Protein AF-A0A3D3EB70-F1 (afdb_monomer_lite)

Secondary structure (DSSP, 8-state):
--SS------TTT-SSTT-HHHHHHHHHHHHHHHHHHHHHTTTGGG--HHHHHHHHHHHHHHHHHHHHHHHHHHHHHHH-TT-HHHHHHHHHHHHHT-

Structure (mmCIF, N/CA/C/O backbone):
data_AF-A0A3D3EB70-F1
#
_entry.id   AF-A0A3D3EB70-F1
#
loop_
_atom_site.group_PDB
_atom_site.id
_atom_site.type_symbol
_atom_site.label_atom_id
_atom_site.label_alt_id
_atom_site.label_comp_id
_atom_site.label_asym_id
_atom_site.label_entity_id
_atom_site.label_seq_id
_atom_site.pdbx_PDB_ins_code
_atom_site.Cartn_x
_atom_site.Cartn_y
_atom_site.Cartn_z
_atom_site.occupancy
_atom_site.B_iso_or_equiv
_atom_site.auth_seq_id
_atom_site.auth_comp_id
_atom_site.auth_asym_id
_atom_site.auth_atom_id
_atom_site.pdbx_PDB_model_num
ATOM 1 N N . MET A 1 1 ? 31.210 5.764 -23.218 1.00 51.12 1 MET A N 1
ATOM 2 C CA . MET A 1 1 ? 30.406 5.838 -21.976 1.00 51.12 1 MET A CA 1
ATOM 3 C C . MET A 1 1 ? 29.316 4.788 -22.104 1.00 51.12 1 MET A C 1
ATOM 5 O O . MET A 1 1 ? 29.019 4.478 -23.249 1.00 51.12 1 MET A O 1
ATOM 9 N N . PRO A 1 2 ? 28.782 4.182 -21.029 1.00 53.75 2 PRO A N 1
ATOM 10 C CA . PRO A 1 2 ? 27.624 3.310 -21.203 1.00 53.75 2 PRO A CA 1
ATOM 11 C C . PRO A 1 2 ? 26.506 4.118 -21.875 1.00 53.75 2 PRO A C 1
ATOM 13 O O . PRO A 1 2 ? 26.265 5.263 -21.497 1.00 53.75 2 PRO A O 1
ATOM 16 N N . ASP A 1 3 ? 25.879 3.537 -22.896 1.00 67.25 3 ASP A N 1
ATOM 17 C CA . ASP A 1 3 ? 24.844 4.181 -23.718 1.00 67.25 3 ASP A CA 1
ATOM 18 C C . ASP A 1 3 ? 23.485 4.303 -22.988 1.00 67.25 3 ASP A C 1
ATOM 20 O O . ASP A 1 3 ? 22.489 4.712 -23.582 1.00 67.25 3 ASP A O 1
ATOM 24 N N . SER A 1 4 ? 23.430 3.965 -21.692 1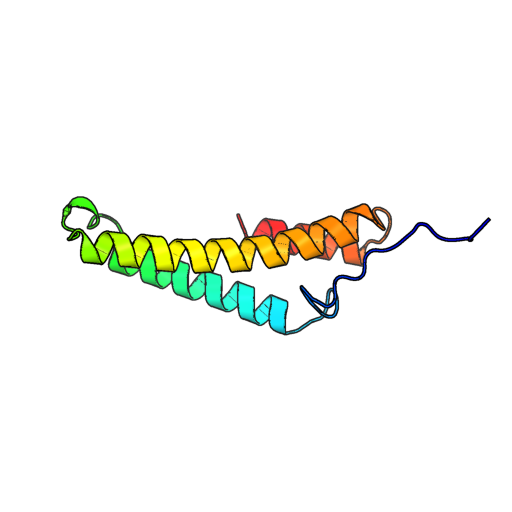.00 68.44 4 SER A N 1
ATOM 25 C CA . SER A 1 4 ? 22.226 3.991 -20.858 1.00 68.44 4 SER A CA 1
ATOM 26 C C . SER A 1 4 ? 22.500 4.527 -19.449 1.00 68.44 4 SER A C 1
ATOM 28 O O . SER A 1 4 ? 23.558 4.280 -18.862 1.00 68.44 4 SER A O 1
ATOM 30 N N . CYS A 1 5 ? 21.516 5.232 -18.883 1.00 71.00 5 CYS A N 1
ATOM 31 C CA . CYS A 1 5 ? 21.509 5.615 -17.471 1.00 71.00 5 CYS A CA 1
ATOM 32 C C . CYS A 1 5 ? 21.472 4.373 -16.558 1.00 71.00 5 CYS A C 1
ATOM 34 O O . CYS A 1 5 ? 20.940 3.337 -16.963 1.00 71.00 5 CYS A O 1
ATOM 36 N N . PRO A 1 6 ? 22.018 4.459 -15.331 1.00 80.00 6 PRO A N 1
ATOM 37 C CA . PRO A 1 6 ? 21.895 3.384 -14.353 1.00 80.00 6 PRO A CA 1
ATOM 38 C C . PRO A 1 6 ? 20.422 3.139 -13.997 1.00 80.00 6 PRO A C 1
ATOM 40 O O . PRO A 1 6 ? 19.655 4.087 -13.826 1.00 80.00 6 PRO A O 1
ATOM 43 N N . THR A 1 7 ? 20.048 1.868 -13.861 1.00 81.94 7 THR A N 1
ATOM 44 C CA . THR A 1 7 ? 18.710 1.425 -13.446 1.00 81.94 7 THR A CA 1
ATOM 45 C C . THR A 1 7 ? 18.771 0.778 -12.066 1.00 81.94 7 THR A C 1
ATOM 47 O O . THR A 1 7 ? 19.757 0.117 -11.736 1.00 81.94 7 THR A O 1
ATOM 50 N N . TRP A 1 8 ? 17.721 0.952 -11.264 1.00 89.06 8 TRP A N 1
ATOM 51 C CA . TRP A 1 8 ? 17.560 0.214 -10.011 1.00 89.06 8 TRP A CA 1
ATOM 52 C C . TRP A 1 8 ? 17.088 -1.214 -10.281 1.00 89.06 8 TRP A C 1
ATOM 54 O O . TRP A 1 8 ? 16.267 -1.432 -11.171 1.00 89.06 8 TRP A O 1
ATOM 64 N N . ASP A 1 9 ? 17.581 -2.163 -9.489 1.00 93.75 9 ASP A N 1
ATOM 65 C CA . ASP A 1 9 ? 16.910 -3.449 -9.316 1.00 93.75 9 ASP A CA 1
ATOM 66 C C . ASP A 1 9 ? 15.753 -3.245 -8.334 1.00 93.75 9 ASP A C 1
ATOM 68 O O . ASP A 1 9 ? 15.959 -2.747 -7.226 1.00 93.75 9 ASP A O 1
ATOM 72 N N . LEU A 1 10 ? 14.534 -3.544 -8.780 1.00 95.69 10 LEU A N 1
ATOM 73 C CA . LEU A 1 10 ? 13.302 -3.339 -8.017 1.00 95.69 10 LEU A CA 1
ATOM 74 C C . LEU A 1 10 ? 12.524 -4.642 -7.805 1.00 95.69 10 LEU A C 1
ATOM 76 O O . LEU A 1 10 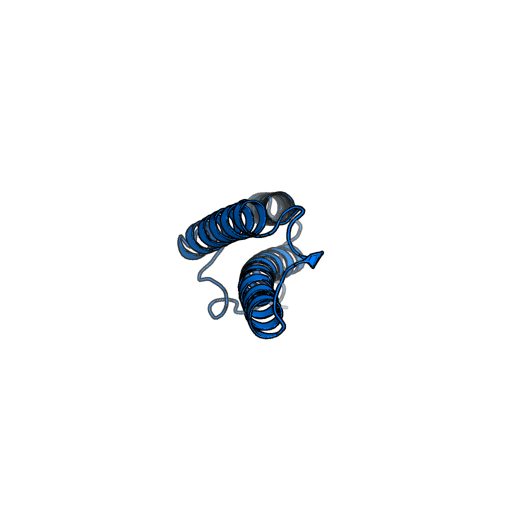? 11.382 -4.583 -7.353 1.00 95.69 10 LEU A O 1
ATOM 80 N N . THR A 1 11 ? 13.135 -5.793 -8.099 1.00 96.06 11 THR A N 1
ATOM 81 C CA . THR A 1 11 ? 12.498 -7.118 -7.998 1.00 96.06 11 THR A CA 1
ATOM 82 C C . THR A 1 11 ? 12.046 -7.458 -6.574 1.00 96.06 11 THR A C 1
ATOM 84 O O . THR A 1 11 ? 11.027 -8.120 -6.397 1.00 96.06 11 THR A O 1
ATOM 87 N N . ASP A 1 12 ? 12.703 -6.899 -5.551 1.00 95.44 12 ASP A N 1
ATOM 88 C CA . ASP A 1 12 ? 12.253 -6.975 -4.151 1.00 95.44 12 ASP A CA 1
ATOM 89 C C . ASP A 1 12 ? 10.887 -6.293 -3.911 1.00 95.44 12 ASP A C 1
ATOM 91 O O . ASP A 1 12 ? 10.174 -6.612 -2.955 1.00 95.44 12 ASP A O 1
ATOM 95 N N . LEU A 1 13 ? 10.508 -5.331 -4.762 1.00 96.81 13 LEU A N 1
ATOM 96 C CA . LEU A 1 13 ? 9.185 -4.711 -4.748 1.00 96.81 13 LEU A CA 1
ATOM 97 C C . LEU A 1 13 ? 8.239 -5.492 -5.665 1.00 96.81 13 LEU A C 1
ATOM 99 O O . LEU A 1 13 ? 7.260 -6.065 -5.184 1.00 96.81 13 LEU A O 1
ATOM 103 N N . TYR A 1 14 ? 8.528 -5.504 -6.964 1.00 97.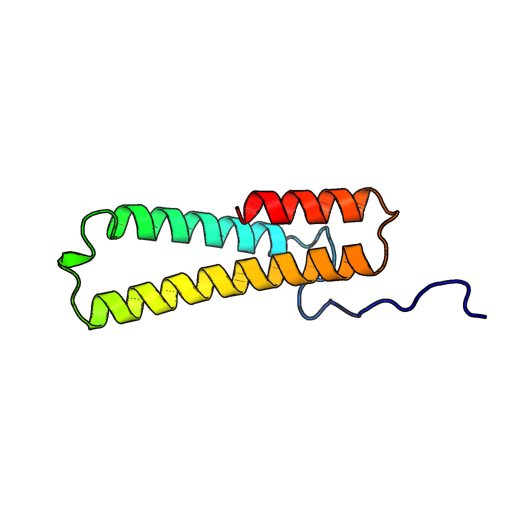62 14 TYR A N 1
ATOM 104 C CA . TYR A 1 14 ? 7.753 -6.190 -7.997 1.00 97.62 14 TYR A CA 1
ATOM 105 C C . TYR A 1 14 ? 8.670 -6.540 -9.171 1.00 97.62 14 TYR A C 1
ATOM 107 O O . TYR A 1 14 ? 9.622 -5.816 -9.458 1.00 97.62 14 TYR A O 1
ATOM 115 N N . GLU A 1 15 ? 8.347 -7.604 -9.903 1.00 95.94 15 GLU A N 1
ATOM 116 C CA . GLU A 1 15 ? 9.125 -8.042 -11.076 1.00 95.94 15 GLU A CA 1
ATOM 117 C C . GLU A 1 15 ? 9.090 -7.012 -12.225 1.00 95.94 15 GLU A C 1
ATOM 119 O O . GLU A 1 15 ? 9.967 -6.975 -13.090 1.00 95.94 15 GLU A O 1
ATOM 124 N N . GLY A 1 16 ? 8.070 -6.148 -12.251 1.00 94.06 16 GLY A N 1
ATOM 125 C CA . GLY A 1 16 ? 7.956 -5.035 -13.187 1.00 94.06 16 GLY A CA 1
ATOM 126 C C . GLY A 1 16 ? 6.546 -4.449 -13.246 1.00 94.06 16 GLY A C 1
ATOM 127 O O . GLY A 1 16 ? 5.661 -4.808 -12.476 1.00 94.06 16 GLY A O 1
ATOM 128 N N . ILE A 1 17 ? 6.297 -3.548 -14.205 1.00 94.44 17 ILE A N 1
ATOM 129 C CA . ILE A 1 17 ? 5.011 -2.824 -14.328 1.00 94.44 17 ILE A CA 1
ATOM 130 C C . ILE A 1 17 ? 3.787 -3.717 -14.603 1.00 94.44 17 ILE A C 1
ATOM 132 O O . ILE A 1 17 ? 2.658 -3.252 -14.462 1.00 94.44 17 ILE A O 1
ATOM 136 N N . GLY A 1 18 ? 4.011 -4.957 -15.049 1.00 92.50 18 GLY A N 1
ATOM 137 C CA . GLY A 1 18 ? 2.979 -5.949 -15.365 1.00 92.50 18 GLY A CA 1
ATOM 138 C C . GLY A 1 18 ? 2.879 -7.081 -14.344 1.00 92.50 18 GLY A C 1
ATOM 139 O O . GLY A 1 18 ? 2.270 -8.097 -14.653 1.00 92.50 18 GLY A O 1
ATOM 140 N N . ASP A 1 19 ? 3.508 -6.940 -13.177 1.00 96.31 19 ASP A N 1
ATOM 141 C CA . ASP A 1 19 ? 3.423 -7.927 -12.105 1.00 96.31 19 ASP A CA 1
ATOM 142 C C . ASP A 1 19 ? 1.997 -7.970 -11.522 1.00 96.31 19 ASP A C 1
ATOM 144 O O . ASP A 1 19 ? 1.478 -6.968 -11.015 1.00 96.31 19 ASP A O 1
ATOM 148 N N . ASP A 1 20 ? 1.362 -9.144 -11.582 1.00 97.00 20 ASP A N 1
ATOM 149 C CA . ASP A 1 20 ? 0.015 -9.387 -11.055 1.00 97.00 20 ASP A CA 1
ATOM 150 C C . ASP A 1 20 ? -0.084 -9.089 -9.547 1.00 97.00 20 ASP A C 1
ATOM 152 O O . ASP A 1 20 ? -1.166 -8.752 -9.046 1.00 97.00 20 ASP A O 1
ATOM 156 N N . ALA A 1 21 ? 1.036 -9.147 -8.815 1.00 97.19 21 ALA A N 1
ATOM 157 C CA . ALA A 1 21 ? 1.092 -8.792 -7.403 1.00 97.19 21 ALA A CA 1
ATOM 158 C C . ALA A 1 21 ? 0.729 -7.319 -7.154 1.00 97.19 21 ALA A C 1
ATOM 160 O O . ALA A 1 21 ? 0.103 -7.020 -6.137 1.00 97.19 21 ALA A O 1
ATOM 161 N N . ILE A 1 22 ? 1.025 -6.407 -8.092 1.00 96.94 22 ILE A N 1
ATOM 162 C CA . ILE A 1 22 ? 0.632 -4.992 -7.987 1.00 96.94 22 ILE A CA 1
ATOM 163 C C . ILE A 1 22 ? -0.894 -4.883 -7.962 1.00 96.94 22 ILE A C 1
ATOM 165 O O . ILE A 1 22 ? -1.473 -4.252 -7.077 1.00 96.94 22 ILE A O 1
ATOM 169 N N . ALA A 1 23 ? -1.567 -5.528 -8.918 1.00 95.38 23 ALA A N 1
ATOM 170 C CA . ALA A 1 23 ? -3.024 -5.505 -9.000 1.00 95.38 23 ALA A CA 1
ATOM 171 C C . ALA A 1 23 ? -3.672 -6.174 -7.775 1.00 95.38 23 ALA A C 1
ATOM 173 O O . ALA A 1 23 ? -4.669 -5.672 -7.247 1.00 95.38 23 ALA A O 1
ATOM 174 N N . ALA A 1 24 ? -3.092 -7.278 -7.297 1.00 97.31 24 ALA A N 1
ATOM 175 C CA . ALA A 1 24 ? -3.556 -7.976 -6.104 1.00 97.31 24 ALA A CA 1
ATOM 176 C C . ALA A 1 24 ? -3.424 -7.120 -4.831 1.00 97.31 24 ALA A C 1
ATOM 178 O O . ALA A 1 24 ? -4.369 -7.068 -4.035 1.00 97.31 24 ALA A O 1
ATOM 179 N N . ASP A 1 25 ? -2.296 -6.425 -4.658 1.00 97.50 25 ASP A N 1
ATOM 180 C CA . ASP A 1 25 ? -2.051 -5.519 -3.533 1.00 97.50 25 ASP A CA 1
ATOM 181 C C . ASP A 1 25 ? -3.042 -4.349 -3.542 1.00 97.50 25 ASP A C 1
ATOM 183 O O . ASP A 1 25 ? -3.719 -4.119 -2.540 1.00 97.50 25 ASP A O 1
ATOM 187 N N . LEU A 1 26 ? -3.227 -3.673 -4.683 1.00 96.56 26 LEU A N 1
ATOM 188 C CA . LEU A 1 26 ? -4.189 -2.568 -4.806 1.00 96.56 26 LEU A CA 1
ATOM 189 C C . LEU A 1 26 ? -5.627 -3.020 -4.512 1.00 96.56 26 LEU A C 1
ATOM 191 O O . LEU A 1 26 ? -6.370 -2.344 -3.796 1.00 96.56 26 LEU A O 1
ATOM 195 N N . ALA A 1 27 ? -6.023 -4.189 -5.022 1.00 96.69 27 ALA A N 1
ATOM 196 C CA . ALA A 1 27 ? -7.340 -4.751 -4.749 1.00 96.69 27 ALA A CA 1
ATOM 197 C C . ALA A 1 27 ? -7.518 -5.112 -3.265 1.00 96.69 27 ALA A C 1
ATOM 199 O O . ALA A 1 27 ? -8.616 -4.953 -2.729 1.00 96.69 27 ALA A O 1
ATOM 200 N N . ARG A 1 28 ? -6.464 -5.599 -2.591 1.00 97.06 28 ARG A N 1
ATOM 201 C CA . ARG A 1 28 ? -6.476 -5.847 -1.141 1.00 97.06 28 ARG A CA 1
ATOM 202 C C . ARG A 1 28 ? -6.648 -4.542 -0.371 1.00 97.06 28 ARG A C 1
ATOM 204 O O . ARG A 1 28 ? -7.564 -4.467 0.439 1.00 97.06 28 ARG A O 1
ATOM 211 N N . CYS A 1 29 ? -5.844 -3.522 -0.668 1.00 97.25 29 CYS A N 1
ATOM 212 C CA . CYS A 1 29 ? -5.927 -2.212 -0.019 1.00 97.25 29 CYS A CA 1
ATOM 213 C C . CYS A 1 29 ? -7.332 -1.616 -0.114 1.00 97.25 29 CYS A C 1
ATOM 215 O O . CYS A 1 29 ? -7.872 -1.150 0.885 1.00 97.25 29 CYS A O 1
ATOM 217 N N . ARG A 1 30 ? -7.963 -1.706 -1.291 1.00 96.50 30 ARG A N 1
ATOM 218 C CA . ARG A 1 30 ? -9.335 -1.231 -1.488 1.00 96.50 30 ARG A CA 1
ATOM 219 C C . ARG A 1 30 ? -10.345 -1.955 -0.598 1.00 96.50 30 ARG A C 1
ATOM 221 O O . ARG A 1 30 ? -11.146 -1.302 0.063 1.00 96.50 30 ARG A O 1
ATOM 228 N N . ARG A 1 31 ? -10.294 -3.290 -0.550 1.00 97.56 31 ARG A N 1
ATOM 229 C CA . ARG A 1 31 ? -11.202 -4.079 0.300 1.00 97.56 31 ARG A CA 1
ATOM 230 C C . ARG A 1 31 ? -11.009 -3.776 1.782 1.00 97.56 31 ARG A C 1
ATOM 232 O O . ARG A 1 31 ? -11.993 -3.676 2.506 1.00 97.56 31 ARG A O 1
ATOM 239 N N . GLU A 1 32 ? -9.765 -3.630 2.233 1.00 97.12 32 GLU A N 1
ATOM 240 C CA . GLU A 1 32 ? -9.482 -3.288 3.629 1.00 97.12 32 GLU A CA 1
ATOM 241 C C . GLU A 1 32 ? -9.954 -1.872 3.972 1.00 97.12 32 GLU A C 1
ATOM 243 O O . GLU A 1 32 ? -10.569 -1.680 5.018 1.00 97.12 32 GLU A O 1
ATOM 248 N N . ALA A 1 33 ? -9.771 -0.900 3.073 1.00 95.81 33 ALA A N 1
ATOM 249 C CA . ALA A 1 33 ? -10.313 0.447 3.240 1.00 95.81 33 ALA A CA 1
ATOM 250 C C . ALA A 1 33 ? -11.846 0.436 3.385 1.00 95.81 33 ALA A C 1
ATOM 252 O O . ALA A 1 33 ? -12.370 0.979 4.358 1.00 95.81 33 ALA A O 1
ATOM 253 N N . GLU A 1 34 ? -12.555 -0.252 2.486 1.00 97.00 34 GLU A N 1
ATOM 254 C CA . GLU A 1 34 ? -14.019 -0.403 2.531 1.00 97.00 34 GLU A CA 1
ATOM 255 C C . GLU A 1 34 ? -14.478 -1.132 3.813 1.00 97.00 34 GLU A C 1
ATOM 257 O O . GLU A 1 34 ? -15.466 -0.749 4.449 1.00 97.00 34 GLU A O 1
ATOM 262 N N . ARG A 1 35 ? -13.733 -2.158 4.253 1.00 97.19 35 ARG A N 1
ATOM 263 C CA . ARG A 1 35 ? -14.000 -2.870 5.513 1.00 97.19 35 ARG A CA 1
ATOM 264 C C . ARG A 1 35 ? -13.861 -1.940 6.716 1.00 97.19 35 ARG A C 1
ATOM 266 O O . ARG A 1 35 ? -14.746 -1.929 7.575 1.00 97.19 35 ARG A O 1
ATOM 273 N N . MET A 1 36 ? -12.768 -1.181 6.795 1.00 96.19 36 MET A N 1
ATOM 274 C CA . MET A 1 36 ? -12.513 -0.252 7.899 1.00 96.19 36 MET A CA 1
ATOM 275 C C . MET A 1 36 ? -13.547 0.872 7.934 1.00 96.19 36 MET A C 1
ATOM 277 O O . MET A 1 36 ? -14.063 1.174 9.009 1.00 96.19 36 MET A O 1
ATOM 281 N N . GLU A 1 37 ? -13.900 1.446 6.781 1.00 96.19 37 GLU A N 1
ATOM 282 C CA . GLU A 1 37 ? -14.956 2.456 6.663 1.00 96.19 37 GLU A CA 1
ATOM 283 C C . GLU A 1 37 ? -16.279 1.916 7.224 1.00 96.19 37 GLU A C 1
ATOM 285 O O . GLU A 1 37 ? -16.845 2.488 8.159 1.00 96.19 37 GLU A O 1
ATOM 290 N N . SER A 1 38 ? -16.736 0.758 6.737 1.00 96.69 38 SER A N 1
ATOM 291 C CA . SER A 1 38 ? -17.985 0.143 7.200 1.00 96.69 38 SER A CA 1
ATOM 292 C C . SER A 1 38 ? -17.964 -0.192 8.699 1.00 96.69 38 SER A C 1
ATOM 294 O O . SER A 1 38 ? -18.998 -0.114 9.380 1.00 96.69 38 SER A O 1
ATOM 296 N N . ALA A 1 39 ? -16.809 -0.605 9.221 1.00 95.25 39 ALA A N 1
ATOM 297 C CA . ALA A 1 39 ? -16.655 -0.988 10.618 1.00 95.25 39 ALA A CA 1
ATOM 298 C C . ALA A 1 39 ? -16.630 0.228 11.553 1.00 95.25 39 ALA A C 1
ATOM 300 O O . ALA A 1 39 ? -17.297 0.202 12.590 1.00 95.25 39 ALA A O 1
ATOM 301 N N . TRP A 1 40 ? -15.920 1.297 11.180 1.00 96.19 40 TRP A N 1
ATOM 302 C CA . TRP A 1 40 ? -15.503 2.346 12.113 1.00 96.19 40 TRP A CA 1
ATOM 303 C C . TRP A 1 40 ? -16.029 3.748 11.808 1.00 96.19 40 TRP A C 1
ATOM 305 O O . TRP A 1 40 ? -16.018 4.590 12.712 1.00 96.19 40 TRP A O 1
ATOM 315 N N . GLN A 1 41 ? -16.550 4.026 10.609 1.00 95.69 41 GLN A N 1
ATOM 316 C CA . GLN A 1 41 ? -17.079 5.352 10.276 1.00 95.69 41 GLN A CA 1
ATOM 317 C C . GLN A 1 41 ? -18.160 5.794 11.275 1.00 95.69 41 GLN A C 1
ATOM 319 O O . GLN A 1 41 ? -19.168 5.117 11.485 1.00 95.69 41 GLN A O 1
ATOM 324 N N . GLY A 1 42 ? -17.927 6.938 11.927 1.00 96.31 42 GLY A N 1
ATOM 325 C CA . GLY A 1 42 ? -18.813 7.492 12.958 1.00 96.31 42 GLY A CA 1
ATOM 326 C C . GLY A 1 42 ? -18.840 6.724 14.289 1.00 96.31 42 GLY A C 1
ATOM 327 O O . GLY A 1 42 ? -19.586 7.107 15.186 1.00 96.31 42 GLY A O 1
ATOM 328 N N . LYS A 1 43 ? -18.039 5.660 14.444 1.00 95.94 43 LYS A N 1
ATOM 329 C CA . LYS A 1 43 ? -18.035 4.772 15.622 1.00 95.94 43 LYS A CA 1
ATOM 330 C C . LYS A 1 43 ? -16.720 4.784 16.406 1.00 95.94 43 LYS A C 1
ATOM 332 O O . LYS A 1 43 ? -16.698 4.269 17.518 1.00 95.94 43 LYS A O 1
ATOM 337 N N . ILE A 1 44 ? -15.659 5.408 15.879 1.00 93.88 44 ILE A N 1
ATOM 338 C CA . ILE A 1 44 ? -14.324 5.471 16.513 1.00 93.88 44 ILE A CA 1
ATOM 339 C C . ILE A 1 44 ? -14.376 6.001 17.955 1.00 93.88 44 ILE A C 1
ATOM 341 O O . ILE A 1 44 ? -13.646 5.512 18.807 1.00 93.88 44 ILE A O 1
ATOM 345 N N . GLY A 1 45 ? -15.271 6.947 18.267 1.00 95.56 45 GLY A N 1
ATOM 346 C CA . GLY A 1 45 ? -15.419 7.480 19.631 1.00 95.56 45 GLY A CA 1
ATOM 347 C C . GLY A 1 45 ? -15.846 6.445 20.683 1.00 95.56 45 GLY A C 1
ATOM 348 O O . GLY A 1 45 ? -15.683 6.693 21.872 1.00 95.56 45 GLY A O 1
ATOM 349 N N . ASN A 1 46 ? -16.361 5.292 20.248 1.00 95.88 46 ASN A N 1
ATOM 350 C CA . ASN A 1 46 ? -16.758 4.176 21.106 1.00 95.88 46 ASN A CA 1
ATOM 351 C C . ASN A 1 46 ? -15.747 3.013 21.077 1.00 95.88 46 ASN A C 1
ATOM 353 O O . ASN A 1 46 ? -16.016 1.971 21.671 1.00 95.88 46 ASN A O 1
ATOM 357 N N . ALA A 1 47 ? -14.627 3.154 20.361 1.00 96.81 47 ALA A N 1
ATOM 358 C CA . ALA A 1 47 ? -13.617 2.109 20.237 1.00 96.81 47 ALA A CA 1
ATOM 359 C C . ALA A 1 47 ? -12.890 1.882 21.569 1.00 96.81 47 ALA A C 1
ATOM 361 O O . ALA A 1 47 ? -12.536 2.831 22.277 1.00 96.81 47 ALA A O 1
ATOM 362 N N . THR A 1 48 ? -12.626 0.621 21.904 1.00 97.94 48 THR A N 1
ATOM 363 C CA . THR A 1 48 ? -11.736 0.288 23.020 1.00 97.94 48 THR A CA 1
ATOM 364 C C . THR A 1 48 ? -10.270 0.548 22.642 1.00 97.94 48 THR A C 1
ATOM 366 O O . THR A 1 48 ? -9.939 0.643 21.457 1.00 97.94 48 THR A O 1
ATOM 369 N N . PRO A 1 49 ? -9.340 0.629 23.612 1.00 97.75 49 PRO A N 1
ATOM 370 C CA . PRO A 1 49 ? -7.912 0.726 23.302 1.00 97.75 49 PRO A CA 1
ATOM 371 C C . PRO A 1 49 ? -7.401 -0.410 22.399 1.00 97.75 49 PRO A C 1
ATOM 373 O O . PRO A 1 49 ? -6.567 -0.177 21.528 1.00 97.75 49 PRO A O 1
ATOM 376 N N . GLN A 1 50 ? -7.915 -1.629 22.579 1.00 98.00 50 GLN A N 1
ATOM 377 C CA . GLN A 1 50 ? -7.571 -2.795 21.764 1.00 98.00 50 GLN A CA 1
ATOM 378 C C . GLN A 1 50 ? -8.111 -2.674 20.335 1.00 98.00 50 GLN A C 1
ATOM 380 O O . GLN A 1 50 ? -7.408 -3.014 19.381 1.00 98.00 50 GLN A O 1
ATOM 385 N N . ASP A 1 51 ? -9.327 -2.150 20.182 1.00 97.00 51 ASP A N 1
ATOM 386 C CA . ASP A 1 51 ? -9.905 -1.877 18.868 1.00 97.00 51 ASP A CA 1
ATOM 387 C C . ASP A 1 51 ? -9.083 -0.835 18.106 1.00 97.00 51 ASP A C 1
ATOM 389 O O . ASP A 1 51 ? -8.783 -1.024 16.931 1.00 97.00 51 ASP A O 1
ATOM 393 N N . LEU A 1 52 ? -8.672 0.241 18.786 1.00 96.94 52 LEU A N 1
ATOM 394 C CA . LEU A 1 52 ? -7.833 1.284 18.195 1.00 96.94 52 LEU A CA 1
ATOM 395 C C . LEU A 1 52 ? -6.465 0.745 17.777 1.00 96.94 52 LEU A C 1
ATOM 397 O O . LEU A 1 52 ? -6.008 1.053 16.682 1.00 96.94 52 LEU A O 1
ATOM 401 N N . ALA A 1 53 ? -5.827 -0.076 18.614 1.00 97.94 53 ALA A N 1
ATOM 402 C CA . ALA A 1 53 ? -4.553 -0.702 18.266 1.00 97.94 53 ALA A CA 1
ATOM 403 C C . ALA A 1 53 ? -4.680 -1.587 17.016 1.00 97.94 53 ALA A C 1
ATOM 405 O O . ALA A 1 53 ? -3.833 -1.525 16.129 1.00 97.94 53 ALA A O 1
ATOM 406 N N . THR A 1 54 ? -5.765 -2.360 16.920 1.00 96.94 54 THR A N 1
ATOM 407 C CA . THR A 1 54 ? -6.048 -3.202 15.748 1.00 96.94 54 THR A CA 1
ATOM 408 C C . THR A 1 54 ? -6.309 -2.349 14.508 1.00 96.94 54 THR A C 1
ATOM 410 O O . THR A 1 54 ? -5.729 -2.602 13.460 1.00 96.94 54 THR A O 1
ATOM 413 N N . LEU A 1 55 ? -7.122 -1.296 14.633 1.00 96.75 55 LEU A N 1
ATOM 414 C CA . LEU A 1 55 ? -7.425 -0.382 13.532 1.00 96.75 55 LEU A CA 1
ATOM 415 C C . LEU A 1 55 ? -6.168 0.319 13.000 1.00 96.75 55 LEU A C 1
ATOM 417 O O . LEU A 1 55 ? -6.021 0.463 11.791 1.00 96.75 55 LEU A O 1
ATOM 421 N N . ILE A 1 56 ? -5.260 0.740 13.885 1.00 96.88 56 ILE A N 1
ATOM 422 C CA . ILE A 1 56 ? -3.981 1.341 13.487 1.00 96.88 56 ILE A CA 1
ATOM 423 C C . ILE A 1 56 ? -3.129 0.319 12.730 1.00 96.88 56 ILE A C 1
ATOM 425 O O . ILE A 1 56 ? -2.657 0.633 11.643 1.00 96.88 56 ILE A O 1
ATOM 429 N N . ALA A 1 57 ? -2.989 -0.904 13.247 1.00 97.88 57 ALA A N 1
ATOM 430 C CA . ALA A 1 57 ? -2.201 -1.948 12.591 1.00 97.88 57 ALA A CA 1
ATOM 431 C C . ALA A 1 57 ? -2.775 -2.358 11.220 1.00 97.88 57 ALA A C 1
ATOM 433 O O . ALA A 1 57 ? -2.026 -2.611 10.276 1.00 97.88 57 ALA A O 1
ATOM 434 N N . ASP A 1 58 ? -4.101 -2.417 11.089 1.00 96.62 58 ASP A N 1
ATOM 435 C CA . ASP A 1 58 ? -4.776 -2.679 9.813 1.00 96.62 58 ASP A CA 1
ATOM 436 C C . ASP A 1 58 ? -4.530 -1.532 8.819 1.00 96.62 58 ASP A C 1
ATOM 438 O O . ASP A 1 58 ? -4.219 -1.762 7.649 1.00 96.62 58 ASP A O 1
ATOM 442 N N . TYR A 1 59 ? -4.615 -0.286 9.291 1.00 97.25 59 TYR A N 1
ATOM 443 C CA . TYR A 1 59 ? -4.350 0.899 8.480 1.00 97.25 59 TYR A CA 1
ATOM 444 C C . TYR A 1 59 ? -2.885 0.976 8.020 1.00 97.25 59 TYR A C 1
ATOM 446 O O . TYR A 1 59 ? -2.618 1.282 6.857 1.00 97.25 59 TYR A O 1
ATOM 454 N N . GLU A 1 60 ? -1.933 0.646 8.893 1.00 98.06 60 GLU A N 1
ATOM 455 C CA . GLU A 1 60 ? -0.503 0.587 8.569 1.00 98.06 60 GLU A CA 1
ATOM 456 C C . GLU A 1 60 ? -0.209 -0.434 7.465 1.00 98.06 60 GLU A C 1
ATOM 458 O O . GLU A 1 60 ? 0.510 -0.110 6.523 1.00 98.06 60 GLU A O 1
ATOM 463 N N . GLN A 1 61 ? -0.824 -1.621 7.508 1.00 97.62 61 GLN A N 1
ATOM 464 C CA . GLN A 1 61 ? -0.669 -2.631 6.452 1.00 97.62 61 GLN A CA 1
ATOM 465 C C . GLN A 1 61 ? -1.169 -2.138 5.086 1.00 97.62 61 GLN A C 1
ATOM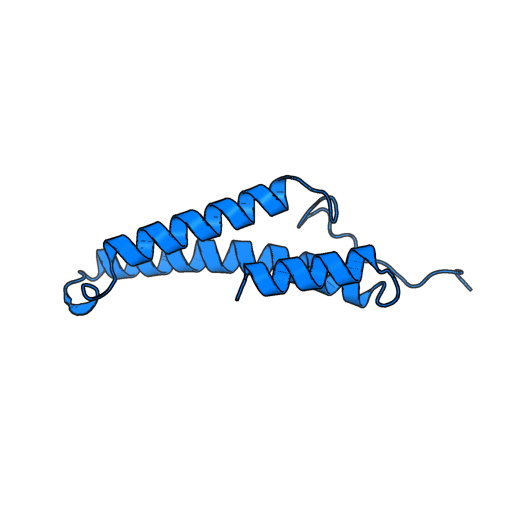 467 O O . GLN A 1 61 ? -0.573 -2.445 4.049 1.00 97.62 61 GLN A O 1
ATOM 472 N N . VAL A 1 62 ? -2.259 -1.362 5.063 1.00 97.56 62 VAL A N 1
ATOM 473 C CA . VAL A 1 62 ? -2.761 -0.739 3.829 1.00 97.56 62 VAL A CA 1
ATOM 474 C C . VAL A 1 62 ? -1.768 0.302 3.314 1.00 97.56 62 VAL A C 1
ATOM 476 O O . VAL A 1 62 ? -1.429 0.291 2.129 1.00 97.56 62 VAL A O 1
ATOM 479 N N . LEU A 1 63 ? -1.272 1.176 4.194 1.00 96.81 63 LEU A N 1
ATOM 480 C CA . LEU A 1 63 ? -0.295 2.201 3.827 1.00 96.81 63 LEU A CA 1
ATOM 481 C C . LEU A 1 63 ? 1.024 1.606 3.332 1.00 96.81 63 LEU A C 1
ATOM 483 O O . LEU A 1 63 ? 1.578 2.108 2.357 1.00 96.81 63 LEU A O 1
ATOM 487 N N . GLU A 1 64 ? 1.515 0.540 3.959 1.00 97.38 64 GLU A N 1
ATOM 488 C CA . GLU A 1 64 ? 2.748 -0.135 3.556 1.00 97.38 64 GLU A CA 1
ATOM 489 C C . GLU A 1 64 ? 2.625 -0.708 2.139 1.00 97.38 64 GLU A C 1
ATOM 491 O O . GLU A 1 64 ? 3.488 -0.471 1.293 1.00 97.38 64 GLU A O 1
ATOM 496 N N . ALA A 1 65 ? 1.515 -1.384 1.836 1.00 97.06 65 ALA A N 1
ATOM 497 C CA . ALA A 1 65 ? 1.271 -1.938 0.508 1.00 97.06 65 ALA A CA 1
ATOM 498 C C . ALA A 1 65 ? 1.101 -0.848 -0.569 1.00 97.06 65 ALA A C 1
ATOM 500 O O . ALA A 1 65 ? 1.660 -0.966 -1.662 1.00 97.06 65 ALA A O 1
ATOM 501 N N . LEU A 1 66 ? 0.383 0.242 -0.268 1.00 97.31 66 LEU A N 1
ATOM 502 C CA . LEU A 1 66 ? 0.276 1.386 -1.184 1.00 97.31 66 LEU A CA 1
ATOM 503 C C . LEU A 1 66 ? 1.634 2.070 -1.394 1.00 97.31 66 LEU A C 1
ATOM 505 O O . LEU A 1 66 ? 2.002 2.372 -2.530 1.00 97.31 66 LEU A O 1
ATOM 509 N N . GLY A 1 67 ? 2.401 2.264 -0.321 1.00 96.94 67 GLY A N 1
ATOM 510 C CA . GLY A 1 67 ? 3.741 2.847 -0.350 1.00 96.94 67 GLY A CA 1
ATOM 511 C C . GLY A 1 67 ? 4.733 2.006 -1.152 1.00 96.94 67 GLY A C 1
ATOM 512 O O . GLY A 1 67 ? 5.521 2.555 -1.925 1.00 96.94 67 GLY A O 1
ATOM 513 N N . LYS A 1 68 ? 4.653 0.675 -1.049 1.00 97.62 68 LYS A N 1
ATOM 514 C CA . LYS A 1 68 ? 5.417 -0.272 -1.872 1.00 97.62 68 LYS A CA 1
ATOM 515 C C . LYS A 1 68 ? 5.134 -0.074 -3.367 1.00 97.62 68 LYS A C 1
ATOM 517 O O . LYS A 1 68 ? 6.068 0.113 -4.149 1.00 97.62 68 LYS A O 1
ATOM 522 N N . ALA A 1 69 ? 3.857 -0.048 -3.762 1.00 97.69 69 ALA A N 1
ATOM 523 C CA . ALA A 1 69 ? 3.438 0.178 -5.149 1.00 97.69 69 ALA A CA 1
ATOM 524 C C . ALA A 1 69 ? 3.857 1.562 -5.673 1.00 97.69 69 ALA A C 1
ATOM 526 O O . ALA A 1 69 ? 4.407 1.672 -6.772 1.00 97.69 69 ALA A O 1
ATOM 527 N N . GLN A 1 70 ? 3.661 2.615 -4.873 1.00 96.94 70 GLN A N 1
ATOM 528 C CA . GLN A 1 70 ? 4.079 3.977 -5.213 1.00 96.94 70 GLN A CA 1
ATOM 529 C C . GLN A 1 70 ? 5.596 4.081 -5.399 1.00 96.94 70 GLN A C 1
ATOM 531 O O . GLN A 1 70 ? 6.044 4.679 -6.377 1.00 96.94 70 GLN A O 1
ATOM 536 N N . SER A 1 71 ? 6.382 3.471 -4.506 1.00 96.81 71 SER A N 1
ATOM 537 C CA . SER A 1 71 ? 7.848 3.497 -4.566 1.00 96.81 71 SER A CA 1
ATOM 538 C C . SER A 1 71 ? 8.362 2.832 -5.838 1.00 96.81 71 SER A C 1
ATOM 540 O O . SER A 1 71 ? 9.174 3.419 -6.549 1.00 96.81 71 SER A O 1
ATOM 542 N N . HIS A 1 72 ? 7.841 1.648 -6.174 1.00 97.19 72 HIS A N 1
ATOM 543 C CA . HIS A 1 72 ? 8.189 0.948 -7.409 1.00 97.19 72 HIS A CA 1
ATOM 544 C C . HIS A 1 72 ? 7.902 1.809 -8.648 1.00 97.19 72 HIS A C 1
ATOM 546 O O . HIS A 1 72 ? 8.781 2.028 -9.484 1.00 97.19 72 HIS A O 1
ATOM 552 N N . ALA A 1 73 ? 6.695 2.370 -8.741 1.00 96.19 73 ALA A N 1
ATOM 553 C CA . ALA A 1 73 ? 6.297 3.170 -9.892 1.00 96.19 73 ALA A CA 1
ATOM 554 C C . ALA A 1 73 ? 7.081 4.491 -10.005 1.00 96.19 73 ALA A C 1
ATOM 556 O O . ALA A 1 73 ? 7.452 4.903 -11.106 1.00 96.19 73 ALA A O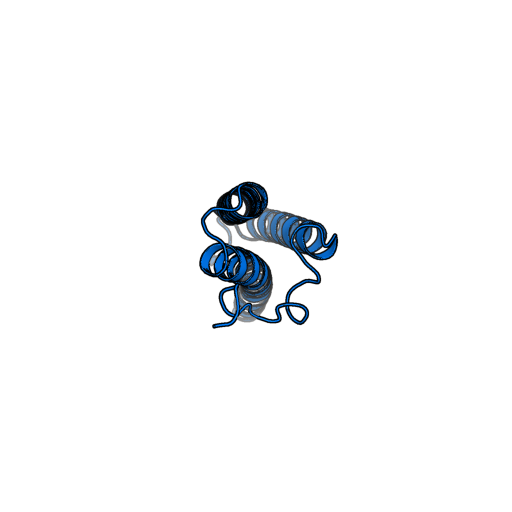 1
ATOM 557 N N . GLN A 1 74 ? 7.360 5.148 -8.876 1.00 95.31 74 GLN A N 1
ATOM 558 C CA . GLN A 1 74 ? 8.136 6.385 -8.832 1.00 95.31 74 GLN A CA 1
ATOM 559 C C . GLN A 1 74 ? 9.603 6.149 -9.208 1.00 95.31 74 GLN A C 1
ATOM 561 O O . GLN A 1 74 ? 10.158 6.934 -9.977 1.00 95.31 74 GLN A O 1
ATOM 566 N N . LEU A 1 75 ? 10.229 5.087 -8.690 1.00 95.12 75 LEU A N 1
ATOM 567 C CA . LEU A 1 75 ? 11.620 4.747 -8.997 1.00 95.12 75 LEU A CA 1
ATOM 568 C C . LEU A 1 75 ? 11.776 4.364 -10.473 1.00 95.12 75 LEU A C 1
ATOM 570 O O . LEU A 1 75 ? 12.674 4.873 -11.140 1.00 95.12 75 LEU A O 1
ATOM 574 N N . LEU A 1 76 ? 10.859 3.574 -11.038 1.00 94.00 76 LEU A N 1
ATOM 575 C CA . LEU A 1 76 ? 10.864 3.307 -12.481 1.00 94.00 76 LEU A CA 1
ATOM 576 C C . LEU A 1 76 ? 10.738 4.593 -13.308 1.00 94.00 76 LEU A C 1
ATOM 578 O O . LEU A 1 76 ? 11.507 4.805 -14.246 1.00 94.00 76 LEU A O 1
ATOM 582 N N . PHE A 1 77 ? 9.803 5.476 -12.948 1.00 93.62 77 PHE A N 1
ATOM 583 C CA . PHE A 1 77 ? 9.613 6.743 -13.653 1.00 93.62 77 PHE A CA 1
ATOM 584 C C . PHE A 1 77 ? 10.831 7.660 -13.552 1.00 93.62 77 PHE A C 1
ATOM 586 O O . PHE A 1 77 ? 11.225 8.259 -14.549 1.00 93.62 77 PHE A O 1
ATOM 593 N N . ALA A 1 78 ? 11.475 7.733 -12.387 1.00 92.44 78 ALA A N 1
ATOM 594 C CA . ALA A 1 78 ? 12.688 8.520 -12.200 1.00 92.44 78 ALA A CA 1
ATOM 595 C C . ALA A 1 78 ? 13.860 8.024 -13.069 1.00 92.44 78 ALA A C 1
ATOM 597 O O . ALA A 1 78 ? 14.659 8.843 -13.523 1.00 92.44 78 ALA A O 1
ATOM 598 N N . ALA A 1 79 ? 13.946 6.715 -13.337 1.00 90.31 79 ALA A N 1
ATOM 599 C CA . ALA A 1 79 ? 14.968 6.137 -14.210 1.00 90.31 79 ALA A CA 1
ATOM 600 C C . ALA A 1 79 ? 14.676 6.338 -15.711 1.00 90.31 79 ALA A C 1
ATOM 602 O O . ALA A 1 79 ? 15.609 6.363 -16.514 1.00 90.31 79 ALA A O 1
ATOM 603 N N . SER A 1 80 ? 13.403 6.489 -16.100 1.00 89.19 80 SER A N 1
ATOM 604 C CA . SER A 1 80 ? 12.993 6.604 -17.505 1.00 89.19 80 SER A CA 1
ATOM 605 C C . SER A 1 80 ? 11.740 7.475 -17.680 1.00 89.19 80 SER A C 1
ATOM 607 O O . SER A 1 80 ? 10.631 6.997 -17.924 1.00 89.19 80 SER A O 1
ATOM 609 N N . THR A 1 81 ? 11.912 8.794 -17.569 1.00 89.81 81 THR A N 1
ATOM 610 C CA . THR A 1 81 ? 10.802 9.767 -1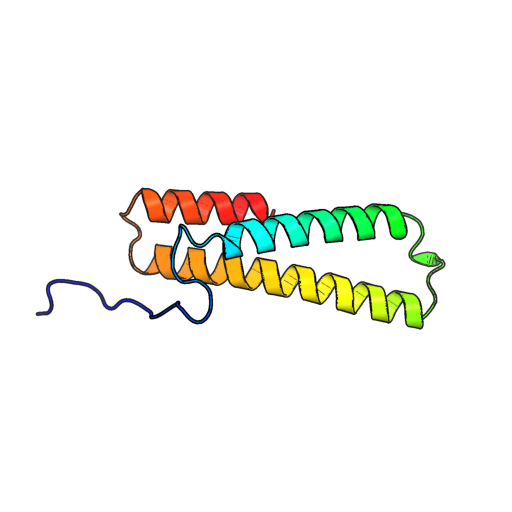7.626 1.00 89.81 81 THR A CA 1
ATOM 611 C C . THR A 1 81 ? 10.193 9.945 -19.019 1.00 89.81 81 THR A C 1
ATOM 613 O O . THR A 1 81 ? 9.095 10.486 -19.144 1.00 89.81 81 THR A O 1
ATOM 616 N N . THR A 1 82 ? 10.893 9.515 -20.073 1.00 90.81 82 THR A N 1
ATOM 617 C CA . THR A 1 82 ? 10.446 9.611 -21.473 1.00 90.81 82 THR A CA 1
ATOM 618 C C . THR A 1 82 ? 9.694 8.370 -21.953 1.00 90.81 82 THR A C 1
ATOM 620 O O . THR A 1 82 ? 9.123 8.395 -23.046 1.00 90.81 82 THR A O 1
ATOM 623 N N . ASP A 1 83 ? 9.661 7.296 -21.159 1.00 92.88 83 ASP A N 1
ATOM 624 C CA . ASP A 1 83 ? 8.915 6.083 -21.481 1.00 92.88 83 ASP A CA 1
ATOM 625 C C . ASP A 1 83 ? 7.426 6.254 -21.140 1.00 92.88 83 ASP A C 1
ATOM 627 O O . ASP A 1 83 ? 7.026 6.426 -19.985 1.00 92.88 83 ASP A O 1
ATOM 631 N N . ALA A 1 84 ? 6.580 6.189 -22.170 1.00 94.62 84 ALA A N 1
ATOM 632 C CA . ALA A 1 84 ? 5.143 6.393 -22.038 1.00 94.62 84 ALA A CA 1
ATOM 633 C C . ALA A 1 84 ? 4.434 5.301 -21.212 1.00 94.62 84 ALA A C 1
ATOM 635 O O . ALA A 1 84 ? 3.429 5.597 -20.562 1.00 94.62 84 ALA A O 1
ATOM 636 N N . GLN A 1 85 ? 4.923 4.055 -21.222 1.00 95.19 85 GLN A N 1
ATOM 637 C CA . GLN A 1 85 ? 4.336 2.972 -20.423 1.00 95.19 85 GLN A CA 1
ATOM 638 C C . GLN A 1 85 ? 4.642 3.173 -18.942 1.00 95.19 85 GLN A C 1
ATOM 640 O O . GLN A 1 85 ? 3.743 3.051 -18.110 1.00 95.19 85 GLN A O 1
ATOM 645 N N . ILE A 1 86 ? 5.878 3.560 -18.620 1.00 94.25 86 ILE A N 1
ATOM 646 C CA . ILE A 1 86 ? 6.284 3.868 -17.245 1.00 94.25 86 ILE A CA 1
ATOM 647 C C . ILE A 1 86 ? 5.540 5.107 -16.728 1.00 94.25 86 ILE A C 1
ATOM 649 O O . ILE A 1 86 ? 5.013 5.084 -15.615 1.00 94.25 86 ILE A O 1
ATOM 653 N N . ALA A 1 87 ? 5.420 6.160 -17.542 1.00 94.88 87 ALA A N 1
ATOM 654 C CA . ALA A 1 87 ? 4.662 7.358 -17.180 1.00 94.88 87 ALA A CA 1
ATOM 655 C C . ALA A 1 87 ? 3.183 7.041 -16.893 1.00 94.88 87 ALA A C 1
ATOM 657 O O . ALA A 1 87 ? 2.638 7.482 -15.877 1.00 94.88 87 ALA A O 1
ATOM 658 N N . ARG A 1 88 ? 2.544 6.228 -17.749 1.00 95.81 88 ARG A N 1
ATOM 659 C CA . ARG A 1 88 ? 1.166 5.763 -17.544 1.00 95.81 88 ARG A CA 1
ATOM 660 C C . ARG A 1 88 ? 1.036 4.929 -16.273 1.00 95.81 88 ARG A C 1
ATOM 662 O O . ARG A 1 88 ? 0.115 5.168 -15.500 1.00 95.81 88 ARG A O 1
ATOM 669 N N . HIS A 1 89 ? 1.944 3.980 -16.045 1.00 95.69 89 HIS A N 1
ATOM 670 C CA . HIS A 1 89 ? 1.943 3.143 -14.846 1.00 95.69 89 HIS A CA 1
ATOM 671 C C . HIS A 1 89 ? 2.051 3.993 -13.571 1.00 95.69 89 HIS A C 1
ATOM 673 O O . HIS A 1 89 ? 1.218 3.869 -12.677 1.00 95.69 89 HIS A O 1
ATOM 679 N N . HIS A 1 90 ? 3.004 4.926 -13.522 1.00 95.88 90 HIS A N 1
ATOM 680 C CA . HIS A 1 90 ? 3.158 5.858 -12.404 1.00 95.88 90 HIS A CA 1
ATOM 681 C C . HIS A 1 90 ? 1.901 6.701 -12.154 1.00 95.88 90 HIS A C 1
ATOM 683 O O . HIS A 1 90 ? 1.491 6.861 -11.003 1.00 95.88 90 HIS A O 1
ATOM 689 N N . GLN A 1 91 ? 1.240 7.187 -13.209 1.00 95.62 91 GLN A N 1
ATOM 690 C CA . GLN A 1 91 ? -0.040 7.880 -13.067 1.00 95.62 91 GLN A CA 1
ATOM 691 C C . GLN A 1 91 ? -1.135 6.962 -12.500 1.00 95.62 91 GLN A C 1
ATOM 693 O O . GLN A 1 91 ? -1.807 7.348 -11.546 1.00 95.62 91 GLN A O 1
ATOM 698 N N . SER A 1 92 ? -1.291 5.749 -13.037 1.00 95.38 92 SER A N 1
ATOM 699 C CA . SER A 1 92 ? -2.309 4.796 -12.574 1.00 95.38 92 SER A CA 1
ATOM 700 C C . SER A 1 92 ? -2.138 4.422 -11.101 1.00 95.38 92 SER A C 1
ATOM 702 O O . SER A 1 92 ? -3.125 4.356 -10.373 1.00 95.38 92 SER A O 1
ATOM 704 N N . ILE A 1 93 ? -0.900 4.228 -10.636 1.00 96.44 93 ILE A N 1
ATOM 705 C CA . ILE A 1 93 ? -0.622 3.951 -9.221 1.00 96.44 93 ILE A CA 1
ATOM 706 C C . ILE A 1 93 ? -0.960 5.157 -8.344 1.00 96.44 93 ILE A C 1
ATOM 708 O O . ILE A 1 93 ? -1.602 4.991 -7.309 1.00 96.44 93 ILE A O 1
ATOM 712 N N . ARG A 1 94 ? -0.599 6.377 -8.768 1.00 93.56 94 ARG A N 1
ATOM 713 C CA . ARG A 1 94 ? -0.954 7.600 -8.034 1.00 93.56 94 ARG A CA 1
ATOM 714 C C . ARG A 1 94 ? -2.463 7.761 -7.876 1.00 93.56 94 ARG A C 1
ATOM 716 O O . ARG A 1 94 ? -2.909 8.088 -6.783 1.00 93.56 94 ARG A O 1
ATOM 723 N N . GLU A 1 95 ? -3.228 7.515 -8.936 1.00 94.00 95 GLU A N 1
ATOM 724 C CA . GLU A 1 95 ? -4.695 7.585 -8.912 1.00 94.00 95 GLU A CA 1
ATOM 725 C C . GLU A 1 95 ? -5.319 6.493 -8.035 1.00 94.00 95 GLU A C 1
ATOM 727 O O . GLU A 1 95 ? -6.289 6.760 -7.337 1.00 94.00 95 GLU A O 1
ATOM 732 N N . ALA A 1 96 ? -4.754 5.282 -8.022 1.00 90.31 96 ALA A N 1
ATOM 733 C CA . ALA A 1 96 ? -5.241 4.187 -7.179 1.00 90.31 96 ALA A CA 1
ATOM 734 C C . ALA A 1 96 ? -4.981 4.404 -5.677 1.00 90.31 96 ALA A C 1
ATOM 736 O O . ALA A 1 96 ? -5.633 3.780 -4.844 1.00 90.31 96 ALA A O 1
ATOM 737 N N . SER A 1 97 ? -4.011 5.255 -5.344 1.00 78.62 97 SER A N 1
ATOM 738 C CA . SER A 1 97 ? -3.605 5.571 -3.972 1.00 78.62 97 SER A CA 1
ATOM 739 C C . SER A 1 97 ? -4.165 6.889 -3.418 1.00 78.62 97 SER A C 1
ATOM 741 O O . SER A 1 97 ? -3.826 7.246 -2.290 1.00 78.62 97 SER A O 1
ATOM 743 N N . ALA A 1 98 ? -4.931 7.630 -4.224 1.00 72.06 98 ALA A N 1
ATOM 744 C CA . ALA A 1 98 ? -5.543 8.911 -3.863 1.00 72.06 98 ALA A CA 1
ATOM 745 C C . ALA A 1 98 ? -6.915 8.711 -3.207 1.00 72.06 98 ALA A C 1
ATOM 747 O O . ALA A 1 98 ? -7.215 9.488 -2.274 1.00 72.06 98 ALA A O 1
#

Radius of gyration: 17.27 Å; chains: 1; bounding box: 49×19×47 Å

pLDDT: mean 93.33, std 8.46, range [51.12, 98.06]

Foldseek 3Di:
DPPFDDADDLVVLPPDLPGVVLVVLLVVLVVLVVVLCVVPPVNVVVDDPVRVVVSVVSVVSSVVSLVSQLVRLVRQCVRPVPDPSSVVSNVVSVVSSD

Sequence (98 aa):
MPDSCPTWDLTDLYEGIGDDAIAADLARCRREAERMESAWQGKIGNATPQDLATLIADYEQVLEALGKAQSHAQLLFAASTTDAQIARHHQSIREASA